Protein AF-A0A957CUU9-F1 (afdb_monomer_lite)

Radius of gyration: 17.35 Å; chains: 1; bounding box: 64×31×36 Å

Sequence (138 aa):
ALREVYEETGVQVKLTRLVGVYSRPNWDRGGDHDIVFTAVPISGAPRPLDGEALDVQYFAPDALPPHFFWWQRQRIVDALERHTAVSTLQDAPWPFGAMTADEVRSANRNGTANFKLNDIMVQFIQSGITHCEVGDEL

Secondary structure (DSSP, 8-state):
-HHHHHHHHS-EEEEEEEEEEEEETTSTTT-EEEEEEEEEEEE------SSS-S------TTS--S---HHHHHHHHHHHTT--SEEEE-----TTTT--HHHHHHHHHTTS-----S--------S-----------

Foldseek 3Di:
DQVVCCQAFVFGKAFDAWLEKEWACQAFPGTDIDTDTAIATDDGGGDGHNVLDPGGDADDLVGDDPDDDPVVNVSSVSVVVVHHHDYYYDHDHHPPPPDGLVRVSVCVVVVVDDDNSDDDPNHDDPDDDDPDDDDDDD

Structure (mmCIF, N/CA/C/O backbone):
data_AF-A0A957CUU9-F1
#
_entry.id   AF-A0A957CUU9-F1
#
loop_
_atom_site.group_PDB
_atom_site.id
_atom_site.type_symbol
_atom_site.label_atom_id
_atom_site.label_alt_id
_atom_site.label_comp_id
_atom_site.label_asym_id
_atom_site.label_entity_id
_atom_site.label_seq_id
_atom_site.pdbx_PDB_ins_code
_atom_site.Cartn_x
_atom_site.Cartn_y
_atom_site.Cartn_z
_atom_site.occupancy
_atom_site.B_iso_or_equiv
_atom_site.auth_seq_id
_atom_site.auth_comp_id
_atom_site.auth_asym_id
_atom_site.auth_atom_id
_atom_site.pdbx_PDB_model_num
ATOM 1 N N . ALA A 1 1 ? 4.355 4.731 5.902 1.00 83.25 1 ALA A N 1
ATOM 2 C CA . ALA A 1 1 ? 3.050 4.169 6.310 1.00 83.25 1 ALA A CA 1
ATOM 3 C C . ALA A 1 1 ? 2.121 5.241 6.881 1.00 83.25 1 ALA A C 1
ATOM 5 O O . ALA A 1 1 ? 1.315 5.723 6.116 1.00 83.25 1 ALA A O 1
ATOM 6 N N . LEU A 1 2 ? 2.222 5.674 8.150 1.00 89.69 2 LEU A N 1
ATOM 7 C CA . LEU A 1 2 ? 1.258 6.649 8.713 1.00 89.69 2 LEU A CA 1
ATOM 8 C C . LEU A 1 2 ? 1.204 7.987 7.954 1.00 89.69 2 LEU A C 1
ATOM 10 O O . LEU A 1 2 ? 0.119 8.439 7.608 1.00 89.69 2 LEU A O 1
ATOM 14 N N . ARG A 1 3 ? 2.376 8.586 7.687 1.00 90.69 3 ARG A N 1
ATOM 15 C CA . ARG A 1 3 ? 2.505 9.805 6.872 1.00 90.69 3 ARG A CA 1
ATOM 16 C C . ARG A 1 3 ? 1.890 9.599 5.485 1.00 90.69 3 ARG A C 1
ATOM 18 O O . ARG A 1 3 ? 1.006 10.352 5.115 1.00 90.69 3 ARG A O 1
ATOM 25 N N . GLU A 1 4 ? 2.309 8.536 4.798 1.00 84.25 4 GLU A N 1
ATOM 26 C CA . GLU A 1 4 ? 1.843 8.186 3.448 1.00 84.25 4 GLU A CA 1
ATOM 27 C C . GLU A 1 4 ? 0.322 8.061 3.357 1.00 84.25 4 GLU A C 1
ATOM 29 O O . GLU A 1 4 ? -0.312 8.742 2.567 1.00 84.25 4 GLU A O 1
ATOM 34 N N . VAL A 1 5 ? -0.282 7.277 4.259 1.00 85.69 5 VAL A N 1
ATOM 35 C CA . VAL A 1 5 ? -1.740 7.129 4.345 1.00 85.69 5 VAL A CA 1
ATOM 36 C C . VAL A 1 5 ? -2.412 8.498 4.404 1.00 85.69 5 VAL A C 1
ATOM 38 O O . VAL A 1 5 ? -3.359 8.750 3.664 1.00 85.69 5 VAL A O 1
ATOM 41 N N . TYR A 1 6 ? -1.935 9.380 5.281 1.00 88.12 6 TYR A N 1
ATOM 42 C CA . TYR A 1 6 ? -2.532 10.696 5.435 1.00 88.12 6 TYR A CA 1
ATOM 43 C C . TYR A 1 6 ? -2.325 11.569 4.195 1.00 88.12 6 TYR A C 1
ATOM 45 O O . TYR A 1 6 ? -3.287 12.178 3.743 1.00 88.12 6 TYR A O 1
ATOM 53 N N . GLU A 1 7 ? -1.113 11.617 3.644 1.00 83.75 7 GLU A N 1
ATOM 54 C CA . GLU A 1 7 ? -0.764 12.455 2.490 1.00 83.75 7 GLU A CA 1
ATOM 55 C C . GLU A 1 7 ? -1.447 12.033 1.189 1.00 83.75 7 GLU A C 1
ATOM 57 O O . GLU A 1 7 ? -1.706 12.903 0.370 1.00 83.75 7 GLU A O 1
ATOM 62 N N . GLU A 1 8 ? -1.803 10.759 1.022 1.00 80.69 8 GLU A N 1
ATOM 63 C CA . GLU A 1 8 ? -2.510 10.280 -0.174 1.00 80.69 8 GLU A CA 1
ATOM 64 C C . GLU A 1 8 ? -4.038 10.313 -0.005 1.00 80.69 8 GLU A C 1
ATOM 66 O O . GLU A 1 8 ? -4.778 10.621 -0.941 1.00 80.69 8 GLU A O 1
ATOM 71 N N . THR A 1 9 ? -4.536 9.981 1.196 1.00 83.81 9 THR A N 1
ATOM 72 C CA . THR A 1 9 ? -5.967 9.671 1.414 1.00 8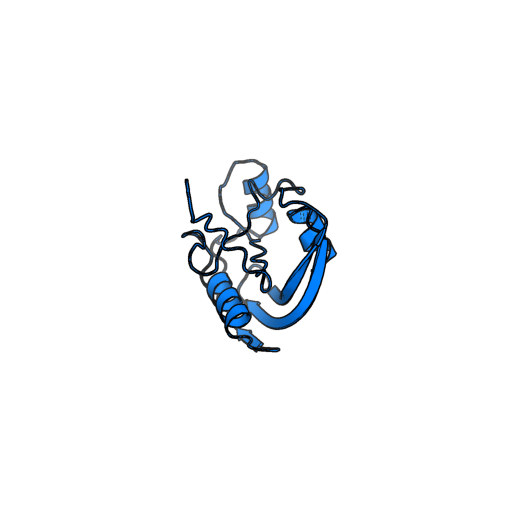3.81 9 THR A CA 1
ATOM 73 C C . THR A 1 9 ? -6.701 10.629 2.347 1.00 83.81 9 THR A C 1
ATOM 75 O O . THR A 1 9 ? -7.925 10.554 2.471 1.00 83.81 9 THR A O 1
ATOM 78 N N . GLY A 1 10 ? -5.976 11.478 3.078 1.00 88.25 10 GLY A N 1
ATOM 79 C CA . GLY A 1 10 ? -6.530 12.346 4.118 1.00 88.25 10 GLY A CA 1
ATOM 80 C C . GLY A 1 10 ? -7.077 11.624 5.353 1.00 88.25 10 GLY A C 1
ATOM 81 O O . GLY A 1 10 ? -7.615 12.277 6.251 1.00 88.25 10 GLY A O 1
ATOM 82 N N . VAL A 1 11 ? -6.934 10.300 5.431 1.00 88.38 11 VAL A N 1
ATOM 83 C CA . VAL A 1 11 ? -7.348 9.486 6.577 1.00 88.38 11 VAL A CA 1
ATOM 84 C C . VAL A 1 11 ? -6.188 9.373 7.561 1.00 88.38 11 VAL A C 1
ATOM 86 O O . VAL A 1 11 ? -5.044 9.154 7.175 1.00 88.38 11 VAL A O 1
ATOM 89 N N . GLN A 1 12 ? -6.469 9.490 8.856 1.00 93.25 12 GLN A N 1
ATOM 90 C CA . GLN A 1 12 ? -5.520 9.088 9.891 1.00 93.25 12 GLN A CA 1
ATOM 91 C C . GLN A 1 12 ? -5.824 7.658 10.312 1.00 93.25 12 GLN A C 1
ATOM 93 O O . GLN A 1 12 ? -6.984 7.286 10.507 1.00 93.25 12 GLN A O 1
ATOM 98 N N . VAL A 1 13 ? -4.777 6.861 10.510 1.00 90.12 13 VAL A N 1
ATOM 99 C CA . VAL A 1 13 ? -4.914 5.448 10.869 1.00 90.12 13 VAL A CA 1
ATOM 100 C C . VAL A 1 13 ? -4.039 5.068 12.056 1.00 90.12 13 VAL A C 1
ATOM 102 O O . VAL A 1 13 ? -3.041 5.720 12.362 1.00 90.12 13 VAL A O 1
ATOM 105 N N . LYS A 1 14 ? -4.382 3.948 12.688 1.00 91.50 14 LYS A N 1
ATOM 106 C CA . LYS A 1 14 ? -3.533 3.224 13.634 1.00 91.50 14 LYS A CA 1
ATOM 107 C C . LYS A 1 14 ? -3.099 1.906 13.000 1.00 91.50 14 LYS A C 1
ATOM 109 O O . LYS A 1 14 ? -3.950 1.094 12.645 1.00 91.50 14 LYS A O 1
ATOM 114 N N . LEU A 1 15 ? -1.790 1.673 12.886 1.00 89.62 15 LEU A N 1
ATOM 115 C CA . LEU A 1 15 ? -1.264 0.382 12.425 1.00 89.62 15 LEU A CA 1
ATOM 116 C C . LEU A 1 15 ? -1.617 -0.722 13.430 1.00 89.62 15 LEU A C 1
ATOM 118 O O . LEU A 1 15 ? -1.532 -0.512 14.641 1.00 89.62 15 LEU A O 1
ATOM 122 N N . THR A 1 16 ? -2.002 -1.895 12.931 1.00 89.88 16 THR A N 1
ATOM 123 C CA . THR A 1 16 ? -2.453 -3.022 13.763 1.00 89.88 16 THR A CA 1
ATOM 124 C C . THR A 1 16 ? -1.565 -4.255 13.659 1.00 89.88 16 THR A C 1
ATOM 126 O O . THR A 1 16 ? -1.386 -4.940 14.663 1.00 89.88 16 THR A O 1
ATOM 129 N N . ARG A 1 17 ? -0.988 -4.550 12.486 1.00 91.12 17 ARG A N 1
ATOM 130 C CA . ARG A 1 17 ? -0.145 -5.740 12.271 1.00 91.12 17 ARG A CA 1
ATOM 131 C C . ARG A 1 17 ? 0.780 -5.563 11.069 1.00 91.12 17 ARG A C 1
ATOM 133 O O . ARG A 1 17 ? 0.374 -4.989 10.064 1.00 91.12 17 ARG A O 1
ATOM 140 N N . LEU A 1 18 ? 1.998 -6.105 11.160 1.00 88.94 18 LEU A N 1
ATOM 141 C CA . LEU A 1 18 ? 2.885 -6.301 10.009 1.00 88.94 18 LEU A CA 1
ATOM 142 C C . LEU A 1 18 ? 2.397 -7.499 9.182 1.00 88.94 18 LEU A C 1
ATOM 144 O O . LEU A 1 18 ? 2.381 -8.627 9.676 1.00 88.94 18 LEU A O 1
ATOM 148 N N . VAL A 1 19 ? 2.027 -7.255 7.928 1.00 89.19 19 VAL A N 1
ATOM 149 C CA . VAL A 1 19 ? 1.642 -8.306 6.977 1.00 89.19 19 VAL A CA 1
ATOM 150 C C . VAL A 1 19 ? 2.898 -8.968 6.421 1.00 89.19 19 VAL A C 1
ATOM 152 O O . VAL A 1 19 ? 3.061 -10.179 6.557 1.00 89.19 19 VAL A O 1
ATOM 155 N N . GLY A 1 20 ? 3.824 -8.173 5.878 1.00 89.00 20 GLY A N 1
ATOM 156 C CA . GLY A 1 20 ? 5.047 -8.701 5.285 1.00 89.00 20 GLY A CA 1
ATOM 157 C C . GLY A 1 20 ? 5.941 -7.671 4.602 1.00 89.00 20 GLY A C 1
ATOM 158 O O . GLY A 1 20 ? 5.627 -6.481 4.554 1.00 89.00 20 GLY A O 1
ATOM 159 N N . VAL A 1 21 ? 7.059 -8.170 4.080 1.00 91.50 21 VAL A N 1
ATOM 160 C CA . VAL A 1 21 ? 8.038 -7.475 3.247 1.00 91.50 21 VAL A CA 1
ATOM 161 C C . VAL A 1 21 ? 8.026 -8.119 1.864 1.00 91.50 21 VAL A C 1
ATOM 163 O O . VAL A 1 21 ? 8.288 -9.316 1.720 1.00 91.50 21 VAL A O 1
ATOM 166 N N . TYR A 1 22 ? 7.729 -7.317 0.850 1.00 91.31 22 TYR A N 1
ATOM 167 C CA . TYR A 1 22 ? 7.574 -7.755 -0.530 1.00 91.31 22 TYR A CA 1
ATOM 168 C C . TYR A 1 22 ? 8.663 -7.115 -1.377 1.00 91.31 22 TYR A C 1
ATOM 170 O O . TYR A 1 22 ? 8.726 -5.894 -1.481 1.00 91.31 22 TYR A O 1
ATOM 178 N N . SER A 1 23 ? 9.521 -7.935 -1.969 1.00 93.12 23 SER A N 1
ATOM 179 C CA . SER A 1 23 ? 10.688 -7.479 -2.724 1.00 93.12 23 SER A CA 1
ATOM 180 C C . SER A 1 23 ? 10.429 -7.581 -4.218 1.00 93.12 23 SER A C 1
ATOM 182 O O . SER A 1 23 ? 10.084 -8.665 -4.690 1.00 93.12 23 SER A O 1
ATOM 184 N N . ARG A 1 24 ? 10.655 -6.506 -4.975 1.00 92.62 24 ARG A N 1
ATOM 185 C CA . ARG A 1 24 ? 10.618 -6.517 -6.444 1.00 92.62 24 ARG A CA 1
ATOM 186 C C . ARG A 1 24 ? 11.982 -6.075 -6.984 1.00 92.62 24 ARG A C 1
ATOM 188 O O . ARG A 1 24 ? 12.151 -4.917 -7.343 1.00 92.62 24 ARG A O 1
ATOM 195 N N . PRO A 1 25 ? 12.986 -6.966 -7.056 1.00 92.25 25 PRO A N 1
ATOM 196 C CA . PRO A 1 25 ? 14.353 -6.600 -7.443 1.00 92.25 25 PRO A CA 1
ATOM 197 C C . PRO A 1 25 ? 14.472 -6.124 -8.899 1.00 92.25 25 PRO A C 1
ATOM 199 O O . PRO A 1 25 ? 15.434 -5.448 -9.246 1.00 92.25 25 PRO A O 1
ATOM 202 N N . ASN A 1 26 ? 13.494 -6.468 -9.742 1.00 91.00 26 ASN A N 1
ATOM 203 C CA . ASN A 1 26 ? 13.443 -6.100 -11.157 1.00 91.00 26 ASN A CA 1
ATOM 204 C C . ASN A 1 26 ? 12.568 -4.857 -11.423 1.00 91.00 26 ASN A C 1
ATOM 206 O O . ASN A 1 26 ? 12.279 -4.547 -12.583 1.00 91.00 26 ASN A O 1
ATOM 210 N N . TRP A 1 27 ? 12.109 -4.178 -10.366 1.00 88.44 27 TRP A N 1
ATOM 211 C CA . TRP A 1 27 ? 11.227 -3.018 -10.461 1.00 88.44 27 TRP A CA 1
ATOM 212 C C . TRP A 1 27 ? 12.008 -1.707 -10.467 1.00 88.44 27 TRP A C 1
ATOM 214 O O . TRP A 1 27 ? 12.578 -1.316 -9.453 1.00 88.44 27 TRP A O 1
ATOM 224 N N . ASP A 1 28 ? 12.015 -1.021 -11.610 1.00 85.06 28 ASP A N 1
ATOM 225 C CA . ASP A 1 28 ? 12.865 0.150 -11.859 1.00 85.06 28 ASP A CA 1
ATOM 226 C C . ASP A 1 28 ? 14.361 -0.123 -11.557 1.00 85.06 28 ASP A C 1
ATOM 228 O O . ASP A 1 28 ? 14.770 -1.227 -11.194 1.00 85.06 28 ASP A O 1
ATOM 232 N N . ARG A 1 29 ? 15.230 0.864 -11.778 1.00 79.12 29 ARG A N 1
ATOM 233 C CA . ARG A 1 29 ? 16.700 0.778 -11.702 1.00 79.12 29 ARG A CA 1
ATOM 234 C C . ARG A 1 29 ? 17.253 0.441 -10.303 1.00 79.12 29 ARG A C 1
ATOM 236 O O . ARG A 1 29 ? 17.886 1.279 -9.667 1.00 79.12 29 ARG A O 1
ATOM 243 N N . GLY A 1 30 ? 17.097 -0.804 -9.864 1.00 79.50 30 GLY A N 1
ATOM 244 C CA . GLY A 1 30 ? 17.624 -1.317 -8.595 1.00 79.50 30 GLY A CA 1
ATOM 245 C C . GLY A 1 30 ? 16.607 -2.075 -7.746 1.00 79.50 30 GLY A C 1
ATOM 246 O O . GLY A 1 30 ? 16.988 -2.615 -6.708 1.00 79.50 30 GLY A O 1
ATOM 247 N N . GLY A 1 31 ? 15.352 -2.154 -8.194 1.00 87.44 31 GLY A N 1
ATOM 248 C CA . GLY A 1 31 ? 14.295 -2.807 -7.443 1.00 87.44 31 GLY A CA 1
ATOM 249 C C . GLY A 1 31 ? 13.761 -1.971 -6.288 1.00 87.44 31 GLY A C 1
ATOM 250 O O . GLY A 1 31 ? 14.265 -0.893 -5.969 1.00 87.44 31 GLY A O 1
ATOM 251 N N . ASP A 1 32 ? 12.750 -2.511 -5.618 1.00 87.00 32 ASP A N 1
ATOM 252 C CA . ASP A 1 32 ? 12.221 -1.940 -4.387 1.00 87.00 32 ASP A CA 1
ATOM 253 C C . ASP A 1 32 ? 11.762 -3.000 -3.374 1.00 87.00 32 ASP A C 1
ATOM 255 O O . ASP A 1 32 ? 11.758 -4.214 -3.628 1.00 87.00 32 ASP A O 1
ATOM 259 N N . HIS A 1 33 ? 11.401 -2.507 -2.189 1.00 87.69 33 HIS A N 1
ATOM 260 C CA . HIS A 1 33 ? 10.830 -3.291 -1.106 1.00 87.69 33 HIS A CA 1
ATOM 261 C C . HIS A 1 33 ? 9.640 -2.556 -0.500 1.00 87.69 33 HIS A C 1
ATOM 263 O O . HIS A 1 33 ? 9.789 -1.443 0.003 1.00 87.69 33 HIS A O 1
ATOM 269 N N . ASP A 1 34 ? 8.495 -3.230 -0.444 1.00 89.81 34 ASP A N 1
ATOM 270 C CA . ASP A 1 34 ? 7.311 -2.723 0.239 1.00 89.81 34 ASP A CA 1
ATOM 271 C C . ASP A 1 34 ? 7.124 -3.431 1.577 1.00 89.81 34 ASP A C 1
ATOM 273 O O . ASP A 1 34 ? 7.026 -4.659 1.648 1.00 89.81 34 ASP A O 1
ATOM 277 N N . ILE A 1 35 ? 7.035 -2.643 2.648 1.00 89.94 35 ILE A N 1
ATOM 278 C CA . ILE A 1 35 ? 6.699 -3.128 3.988 1.00 89.94 35 ILE A CA 1
ATOM 279 C C . ILE A 1 35 ? 5.223 -2.826 4.238 1.00 89.94 35 ILE A C 1
ATOM 281 O O . ILE A 1 35 ? 4.824 -1.667 4.367 1.00 89.94 35 ILE A O 1
ATOM 285 N N . VAL A 1 36 ? 4.410 -3.877 4.313 1.00 88.88 36 VAL A N 1
ATOM 286 C CA . VAL A 1 36 ? 2.948 -3.770 4.328 1.00 88.88 36 VAL A CA 1
ATOM 287 C C . VAL A 1 36 ? 2.404 -4.012 5.730 1.00 88.88 36 VAL A C 1
ATOM 289 O O . VAL A 1 36 ? 2.742 -4.997 6.389 1.00 88.88 36 VAL A O 1
ATOM 292 N N . PHE A 1 37 ? 1.502 -3.135 6.164 1.00 87.31 37 PHE A N 1
ATOM 293 C CA . PHE A 1 37 ? 0.812 -3.221 7.448 1.00 87.31 37 PHE A CA 1
ATOM 294 C C . PHE A 1 37 ? -0.701 -3.211 7.242 1.00 87.31 37 PHE A C 1
ATOM 296 O O . PHE A 1 37 ? -1.199 -2.518 6.357 1.00 87.31 37 PHE A O 1
ATOM 303 N N . THR A 1 38 ? -1.444 -3.898 8.108 1.00 91.19 38 THR A N 1
ATOM 304 C CA . THR A 1 38 ? -2.863 -3.579 8.297 1.00 91.19 38 THR A CA 1
ATOM 305 C C . THR A 1 38 ? -3.002 -2.384 9.229 1.00 91.19 38 THR A C 1
ATOM 307 O O . THR A 1 38 ? -2.165 -2.161 10.110 1.00 91.19 38 THR A O 1
ATOM 310 N N . ALA A 1 39 ? -4.080 -1.626 9.060 1.00 87.69 39 ALA A N 1
ATOM 311 C CA . ALA A 1 39 ? -4.375 -0.459 9.873 1.00 87.69 39 ALA A CA 1
ATOM 312 C C . ALA A 1 39 ? -5.886 -0.291 10.048 1.00 87.69 39 ALA A C 1
ATOM 314 O O . ALA A 1 39 ? -6.664 -0.824 9.263 1.00 87.69 39 ALA A O 1
ATOM 315 N N . VAL A 1 40 ? -6.290 0.451 11.075 1.00 90.12 40 VAL A N 1
ATOM 316 C CA . VAL A 1 40 ? -7.683 0.865 11.284 1.00 90.12 40 VAL A CA 1
ATOM 317 C C . VAL A 1 40 ? -7.788 2.387 11.193 1.00 90.12 40 VAL A C 1
ATOM 319 O O . VAL A 1 40 ? -6.915 3.069 11.743 1.00 90.12 40 VAL A O 1
ATOM 322 N N . PRO A 1 41 ? -8.813 2.937 10.519 1.00 90.50 41 PRO A N 1
ATOM 323 C CA . PRO A 1 41 ? -9.042 4.376 10.497 1.00 90.50 41 PRO A CA 1
ATOM 324 C C . PRO A 1 41 ? -9.397 4.881 11.897 1.00 90.50 41 PRO A C 1
ATOM 326 O O . PRO A 1 41 ? -10.127 4.223 12.638 1.00 90.50 41 PRO A O 1
ATOM 329 N N . ILE A 1 42 ? -8.860 6.044 12.262 1.00 95.38 42 ILE A N 1
ATOM 330 C CA . ILE A 1 42 ? -9.146 6.717 13.539 1.00 95.38 42 ILE A CA 1
ATOM 331 C C . ILE A 1 42 ? -9.826 8.073 13.340 1.00 95.38 42 ILE A C 1
ATOM 333 O O . ILE A 1 42 ? -10.565 8.512 14.218 1.00 95.38 42 ILE A O 1
ATOM 337 N N . SER A 1 43 ? -9.588 8.743 12.209 1.00 93.81 43 SER A N 1
ATOM 338 C CA . SER A 1 43 ? -10.228 10.011 11.848 1.00 93.81 43 SER A CA 1
ATOM 339 C C . SER A 1 43 ? -10.027 10.324 10.359 1.00 93.81 43 SER A C 1
ATOM 341 O O . SER A 1 43 ? -9.238 9.669 9.675 1.00 93.81 43 SER A O 1
ATOM 343 N N . GLY A 1 44 ? -10.721 11.353 9.867 1.00 90.50 44 GLY A N 1
ATOM 344 C CA . GLY A 1 44 ? -10.669 11.775 8.468 1.00 90.50 44 GLY A CA 1
ATOM 345 C C . GLY A 1 44 ? -11.682 11.048 7.585 1.00 90.50 44 GLY A C 1
ATOM 346 O O . GLY A 1 44 ? -12.327 10.088 8.003 1.00 90.50 44 GLY A O 1
ATOM 347 N N . ALA A 1 45 ? -11.834 11.547 6.363 1.00 89.00 45 ALA A N 1
ATOM 348 C CA . ALA A 1 45 ? -12.671 10.951 5.330 1.00 89.00 45 ALA A CA 1
ATOM 349 C C . ALA A 1 45 ? -11.808 10.725 4.080 1.00 89.00 45 ALA A C 1
ATOM 351 O O . ALA A 1 45 ? -11.032 11.629 3.750 1.00 89.00 45 ALA A O 1
ATOM 352 N N . PRO A 1 46 ? -11.933 9.568 3.400 1.00 86.44 46 PRO A N 1
ATOM 353 C CA . PRO A 1 46 ? -11.179 9.279 2.187 1.00 86.44 46 PRO A CA 1
ATOM 354 C C . PRO A 1 46 ? -11.359 10.367 1.134 1.00 86.44 46 PRO A C 1
ATOM 356 O O . PRO A 1 46 ? -12.480 10.669 0.724 1.00 86.44 46 PRO A O 1
ATOM 359 N N . ARG A 1 47 ? -10.246 10.970 0.720 1.00 84.69 47 ARG A N 1
ATOM 360 C CA . ARG A 1 47 ? -10.1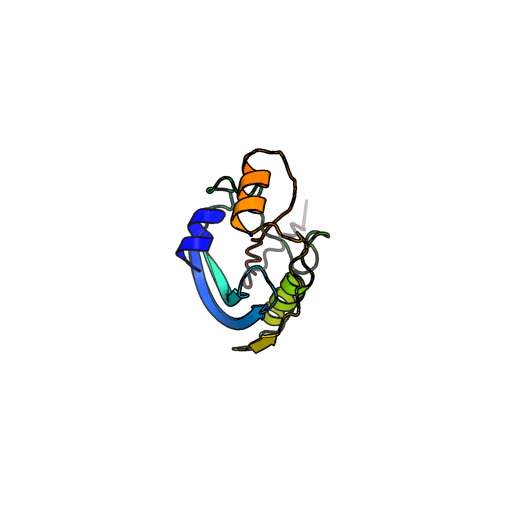77 11.894 -0.411 1.00 84.69 47 ARG A CA 1
ATOM 361 C C . ARG A 1 47 ? -8.735 12.000 -0.912 1.00 84.69 47 ARG A C 1
ATOM 363 O O . ARG A 1 47 ? -7.825 11.986 -0.085 1.00 84.69 47 ARG A O 1
ATOM 370 N N . PRO A 1 48 ? -8.513 12.169 -2.220 1.00 80.44 48 PRO A N 1
ATOM 371 C CA . PRO A 1 48 ? -7.175 12.415 -2.742 1.00 80.44 48 PRO A CA 1
ATOM 372 C C . PRO A 1 48 ? -6.631 13.755 -2.227 1.00 80.44 48 PRO A C 1
ATOM 374 O O . PRO A 1 48 ? -7.370 14.745 -2.169 1.00 80.44 48 PRO A O 1
ATOM 377 N N . LEU A 1 49 ? -5.352 13.789 -1.847 1.00 78.75 49 LEU A N 1
ATOM 378 C CA . LEU A 1 49 ? -4.686 14.993 -1.324 1.00 78.75 49 LEU A CA 1
ATOM 379 C C . LEU A 1 49 ? -3.437 15.416 -2.104 1.00 78.75 49 LEU A C 1
ATOM 381 O O . LEU A 1 49 ? -3.154 16.610 -2.181 1.00 78.75 49 LEU A O 1
ATOM 385 N N . ASP A 1 50 ? -2.703 14.462 -2.657 1.00 73.31 50 ASP A N 1
ATOM 386 C CA . ASP A 1 50 ? -1.396 14.651 -3.298 1.00 73.31 50 ASP A CA 1
ATOM 387 C C . ASP A 1 50 ? -1.475 15.003 -4.794 1.00 73.31 50 ASP A C 1
ATOM 389 O O . ASP A 1 50 ? -0.489 15.436 -5.390 1.00 73.31 50 ASP A O 1
ATOM 393 N N . GLY A 1 51 ? -2.654 14.849 -5.402 1.00 70.31 51 GLY A N 1
ATOM 394 C CA . GLY A 1 51 ? -2.860 15.016 -6.840 1.00 70.31 51 GLY A CA 1
ATOM 395 C C . GLY A 1 51 ? -2.382 13.829 -7.684 1.00 70.31 51 GLY A C 1
ATOM 396 O O . GLY A 1 51 ? -2.432 13.910 -8.911 1.00 70.31 51 GLY A O 1
ATOM 397 N N . GLU A 1 52 ? -1.948 12.733 -7.059 1.00 68.06 52 GLU A N 1
ATOM 398 C CA . GLU A 1 52 ? -1.550 11.492 -7.733 1.00 68.06 52 GLU A CA 1
ATOM 399 C C . GLU A 1 52 ? -2.736 10.523 -7.879 1.00 68.06 52 GLU A C 1
ATOM 401 O O . GLU A 1 52 ? -2.808 9.750 -8.841 1.00 68.06 52 GLU A O 1
ATOM 406 N N . ALA A 1 53 ? -3.723 10.619 -6.982 1.00 73.19 53 ALA A N 1
ATOM 407 C CA . ALA A 1 53 ? -4.988 9.896 -7.072 1.00 73.19 53 ALA A CA 1
ATOM 408 C C . ALA A 1 53 ? -6.142 10.777 -7.591 1.00 73.19 53 ALA A C 1
ATOM 410 O O . ALA A 1 53 ? -6.319 11.924 -7.186 1.00 73.19 53 ALA A O 1
ATOM 411 N N . LEU A 1 54 ? -6.985 10.205 -8.461 1.00 78.12 54 LEU A N 1
ATOM 412 C CA . LEU A 1 54 ? -8.249 10.828 -8.889 1.00 78.12 54 LEU A CA 1
ATOM 413 C C . LEU A 1 54 ? -9.379 10.614 -7.876 1.00 78.12 54 LEU A C 1
ATOM 415 O O . LEU A 1 54 ? -10.322 11.398 -7.832 1.00 78.12 54 LEU A O 1
ATOM 419 N N . ASP A 1 55 ? -9.306 9.524 -7.112 1.00 79.31 55 ASP A N 1
ATOM 420 C CA . ASP A 1 55 ? -10.341 9.114 -6.171 1.00 79.31 55 ASP A CA 1
ATOM 421 C C . ASP A 1 55 ? -9.767 8.155 -5.120 1.00 79.31 55 ASP A C 1
ATOM 423 O O . ASP A 1 55 ? -8.806 7.428 -5.393 1.00 79.31 55 A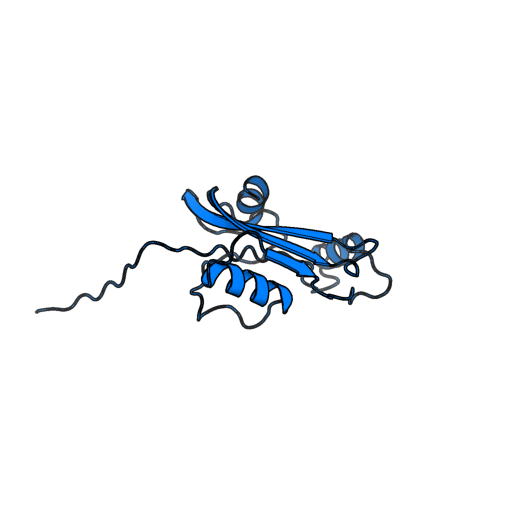SP A O 1
ATOM 427 N N . VAL A 1 56 ? -10.372 8.145 -3.931 1.00 80.88 56 VAL A N 1
ATOM 428 C CA . VAL A 1 56 ? -10.015 7.277 -2.805 1.00 80.88 56 VAL A CA 1
ATOM 429 C C . VAL A 1 56 ? -11.296 6.800 -2.127 1.00 80.88 56 VAL A C 1
ATOM 431 O O . VAL A 1 56 ? -12.072 7.601 -1.614 1.00 80.88 56 VAL A O 1
ATOM 434 N N . GLN A 1 57 ? -11.499 5.482 -2.076 1.00 83.62 57 GLN A N 1
ATOM 435 C CA . GLN A 1 57 ? -12.699 4.866 -1.507 1.00 83.62 57 GLN A CA 1
ATOM 436 C C . GLN A 1 57 ? -12.360 3.628 -0.672 1.00 83.62 57 GLN A C 1
ATOM 438 O O . GLN A 1 57 ? -11.301 3.016 -0.831 1.00 83.62 57 GLN A O 1
ATOM 443 N N . TYR A 1 58 ? -13.296 3.234 0.194 1.00 83.19 58 TYR A N 1
ATOM 444 C CA . TYR A 1 58 ? -13.270 1.930 0.850 1.00 83.19 58 TYR A CA 1
ATOM 445 C C . TYR A 1 58 ? -13.987 0.891 -0.007 1.00 83.19 58 TYR A C 1
ATOM 447 O O . TYR A 1 58 ? -15.070 1.145 -0.526 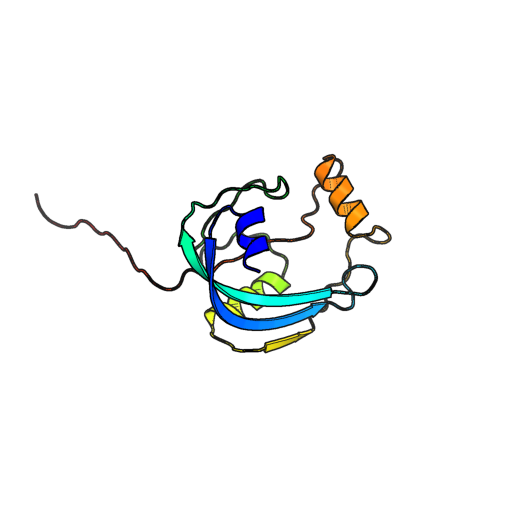1.00 83.19 58 TYR A O 1
ATOM 455 N N . PHE A 1 59 ? -13.406 -0.303 -0.088 1.00 83.12 59 PHE A N 1
ATOM 456 C CA . PHE A 1 59 ? -13.971 -1.428 -0.824 1.00 83.12 59 PHE A CA 1
ATOM 457 C C . PHE A 1 59 ? -14.118 -2.636 0.092 1.00 83.12 59 PHE A C 1
ATOM 459 O O . PHE A 1 59 ? -13.246 -2.910 0.923 1.00 83.12 59 PHE A O 1
ATOM 466 N N . ALA A 1 60 ? -15.207 -3.382 -0.088 1.00 82.25 60 ALA A N 1
ATOM 467 C CA . ALA A 1 60 ? -15.323 -4.703 0.505 1.00 82.25 60 ALA A CA 1
ATOM 468 C C . ALA A 1 60 ? -14.312 -5.664 -0.159 1.00 82.25 60 ALA A C 1
ATOM 470 O O . ALA A 1 60 ? -13.984 -5.485 -1.337 1.00 82.25 60 ALA A O 1
ATOM 471 N N . PRO A 1 61 ? -13.812 -6.688 0.558 1.00 79.56 61 PRO A N 1
ATOM 472 C CA . PRO A 1 61 ? -12.842 -7.645 0.015 1.00 79.56 61 PRO A CA 1
ATOM 473 C C . PRO A 1 61 ? -13.273 -8.344 -1.284 1.00 79.56 61 PRO A C 1
ATOM 475 O O . PRO A 1 61 ? -12.432 -8.708 -2.102 1.00 79.56 61 PRO A O 1
ATOM 478 N N . ASP A 1 62 ? -14.576 -8.529 -1.472 1.00 81.19 62 ASP A N 1
ATOM 479 C CA . ASP A 1 62 ? -15.218 -9.149 -2.631 1.00 81.19 62 ASP A CA 1
ATOM 480 C C . ASP A 1 62 ? -15.680 -8.138 -3.698 1.00 81.19 62 ASP A C 1
ATOM 482 O O . ASP A 1 62 ? -16.079 -8.540 -4.789 1.00 81.19 62 ASP A O 1
ATOM 486 N N . ALA A 1 63 ? -15.561 -6.836 -3.424 1.00 84.06 63 ALA A N 1
ATOM 487 C CA . ALA A 1 63 ? -15.962 -5.739 -4.307 1.00 84.06 63 ALA A CA 1
ATOM 488 C C . ALA A 1 63 ? -14.771 -4.864 -4.738 1.00 84.06 63 ALA A C 1
ATOM 490 O O . ALA A 1 63 ? -14.908 -3.663 -4.978 1.00 84.06 63 ALA A O 1
ATOM 491 N N . LEU A 1 64 ? -13.577 -5.454 -4.807 1.00 79.62 64 LEU A N 1
ATOM 492 C CA . LEU A 1 64 ? -12.378 -4.748 -5.243 1.00 79.62 64 LEU A CA 1
ATOM 493 C C . LEU A 1 64 ? -12.445 -4.422 -6.754 1.00 79.62 64 LEU A C 1
ATOM 495 O O . LEU A 1 64 ? -12.865 -5.278 -7.538 1.00 79.62 64 LEU A O 1
ATOM 499 N N . PRO A 1 65 ? -11.992 -3.228 -7.189 1.00 78.81 65 PRO A N 1
ATOM 500 C CA . PRO A 1 65 ? -11.902 -2.855 -8.601 1.00 78.81 65 PRO A CA 1
ATOM 501 C C . PRO A 1 65 ? -11.217 -3.906 -9.500 1.00 78.81 65 PRO A C 1
ATOM 503 O O . PRO A 1 65 ? -10.324 -4.621 -9.069 1.00 78.81 65 PRO A O 1
ATOM 506 N N . PRO A 1 66 ? -11.552 -4.010 -10.792 1.00 70.88 66 PRO A N 1
ATOM 507 C CA . PRO A 1 66 ? -10.976 -5.054 -11.647 1.00 70.88 66 PRO A CA 1
ATOM 508 C C . PRO A 1 66 ? -9.496 -4.823 -12.011 1.00 70.88 66 PRO A C 1
ATOM 510 O O . PRO A 1 66 ? -8.813 -5.758 -12.428 1.00 70.88 66 PRO A O 1
ATOM 513 N N . HIS A 1 67 ? -8.986 -3.594 -11.874 1.00 72.81 67 HIS A N 1
ATOM 514 C CA . HIS A 1 67 ? -7.659 -3.203 -12.354 1.00 72.81 67 HIS A CA 1
ATOM 515 C C . HIS A 1 67 ? -6.680 -2.973 -11.199 1.00 72.81 67 HIS A C 1
ATOM 517 O O . HIS A 1 67 ? -6.598 -1.877 -10.648 1.00 72.81 67 HIS A O 1
ATOM 523 N N . PHE A 1 68 ? -5.899 -4.007 -10.891 1.00 71.94 68 PHE A N 1
ATOM 524 C CA . PHE A 1 68 ? -4.746 -3.942 -9.995 1.00 71.94 68 PHE A CA 1
ATOM 525 C C . PHE A 1 68 ? -3.524 -4.532 -10.673 1.00 71.94 68 PHE A C 1
ATOM 527 O O . PHE A 1 68 ?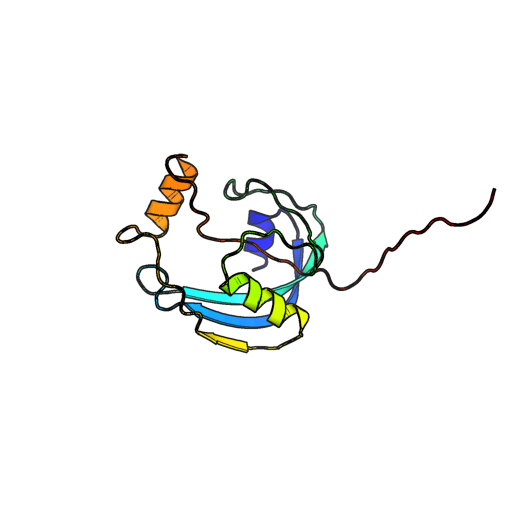 -3.637 -5.413 -11.530 1.00 71.94 68 PHE A O 1
ATOM 534 N N . PHE A 1 69 ? -2.347 -4.138 -10.205 1.00 78.94 69 PHE A N 1
ATOM 535 C CA . PHE A 1 69 ? -1.191 -4.986 -10.423 1.00 78.94 69 PHE A CA 1
ATOM 536 C C . PHE A 1 69 ? -1.369 -6.300 -9.659 1.00 78.94 69 PHE A C 1
ATOM 538 O O . PHE A 1 69 ? -1.823 -6.310 -8.512 1.00 78.94 69 PHE A O 1
ATOM 545 N N . TRP A 1 70 ? -0.999 -7.424 -10.275 1.00 84.38 70 TRP A N 1
ATOM 546 C CA . TRP A 1 70 ? -1.238 -8.753 -9.701 1.00 84.38 70 TRP A CA 1
ATOM 547 C C . TRP A 1 70 ? -0.644 -8.904 -8.288 1.00 84.38 70 TRP A C 1
ATOM 549 O O . TRP A 1 70 ? -1.244 -9.546 -7.425 1.00 84.38 70 TRP A O 1
ATOM 559 N N . TRP A 1 71 ? 0.491 -8.254 -8.014 1.00 85.62 71 TRP A N 1
ATOM 560 C CA . TRP A 1 71 ? 1.175 -8.314 -6.722 1.00 85.62 71 TRP A CA 1
ATOM 561 C C . TRP A 1 71 ? 0.427 -7.599 -5.591 1.00 85.62 71 TRP A C 1
ATOM 563 O O . TRP A 1 71 ? 0.589 -7.957 -4.423 1.00 85.62 71 TRP A O 1
ATOM 573 N N . GLN A 1 72 ? -0.420 -6.616 -5.910 1.00 84.38 72 GLN A N 1
ATOM 574 C CA . GLN A 1 72 ? -1.278 -5.952 -4.925 1.00 84.38 72 GLN A CA 1
ATOM 575 C C . GLN A 1 72 ? -2.341 -6.924 -4.407 1.00 84.38 72 GLN A C 1
ATOM 577 O O . GLN A 1 72 ? -2.603 -6.970 -3.206 1.00 84.38 72 GLN A O 1
ATOM 582 N N . ARG A 1 73 ? -2.885 -7.775 -5.288 1.00 84.56 73 ARG A N 1
ATOM 583 C CA . ARG A 1 73 ? -3.858 -8.808 -4.911 1.00 84.56 73 ARG A CA 1
ATOM 584 C C . ARG A 1 73 ? -3.273 -9.822 -3.932 1.00 84.56 73 ARG A C 1
ATOM 586 O O . ARG A 1 73 ? -3.957 -10.204 -2.991 1.00 84.56 73 ARG A O 1
ATOM 593 N N . GLN A 1 74 ? -2.012 -10.213 -4.107 1.00 88.12 74 GLN A N 1
ATOM 594 C CA . GLN A 1 74 ? -1.329 -11.095 -3.156 1.00 88.12 74 GLN A CA 1
ATOM 595 C C . GLN A 1 74 ? -1.268 -10.469 -1.754 1.00 88.12 74 GLN A C 1
ATOM 597 O O . GLN A 1 74 ? -1.677 -11.096 -0.785 1.00 88.12 74 GLN A O 1
ATOM 602 N N . ARG A 1 75 ? -0.832 -9.207 -1.652 1.00 89.38 75 ARG A N 1
ATOM 603 C CA . ARG A 1 75 ? -0.716 -8.485 -0.370 1.00 89.38 75 ARG A CA 1
ATOM 604 C C . ARG A 1 75 ? -2.063 -8.343 0.337 1.00 89.38 75 ARG A C 1
ATOM 606 O O . ARG A 1 75 ? -2.143 -8.437 1.558 1.00 89.38 75 ARG A O 1
ATOM 613 N N . ILE A 1 76 ? -3.118 -8.124 -0.446 1.00 86.50 76 ILE A N 1
ATOM 614 C CA . ILE A 1 76 ? -4.504 -8.094 0.018 1.00 86.50 76 ILE A CA 1
ATOM 615 C C . ILE A 1 76 ? -4.908 -9.433 0.635 1.00 86.50 76 ILE A C 1
ATOM 617 O O . ILE A 1 76 ? -5.416 -9.463 1.755 1.00 86.50 76 ILE A O 1
ATOM 621 N N . VAL A 1 77 ? -4.667 -10.530 -0.082 1.00 87.75 77 VAL A N 1
ATOM 622 C CA . VAL A 1 77 ? -4.991 -11.880 0.391 1.00 87.75 77 VAL A CA 1
ATOM 623 C C . VAL A 1 77 ? -4.210 -12.196 1.665 1.00 87.75 77 VAL A C 1
ATOM 625 O O . VAL A 1 77 ? -4.823 -12.553 2.664 1.00 87.75 77 VAL A O 1
ATOM 628 N N . ASP A 1 78 ? -2.901 -11.933 1.696 1.00 90.06 78 ASP A N 1
ATOM 629 C CA . ASP A 1 78 ? -2.068 -12.128 2.891 1.00 90.06 78 ASP A CA 1
ATOM 630 C C . ASP A 1 78 ? -2.576 -11.325 4.102 1.00 90.06 78 ASP A C 1
ATOM 632 O O . ASP A 1 78 ? -2.558 -11.792 5.248 1.00 90.06 78 ASP A O 1
ATOM 636 N N . ALA A 1 79 ? -3.056 -10.100 3.867 1.00 88.44 79 ALA A N 1
ATOM 637 C CA . ALA A 1 79 ? -3.650 -9.276 4.908 1.00 88.44 79 ALA A CA 1
ATOM 638 C C . ALA A 1 79 ? -4.957 -9.888 5.442 1.00 88.44 79 ALA A C 1
ATOM 640 O O . ALA A 1 79 ? -5.133 -9.931 6.664 1.00 88.44 79 ALA A O 1
ATOM 641 N N . LEU A 1 80 ? -5.838 -10.373 4.562 1.00 87.50 80 LEU A N 1
ATOM 642 C CA . LEU A 1 80 ? -7.136 -10.970 4.903 1.00 87.50 80 LEU A CA 1
ATOM 643 C C . LEU A 1 80 ? -7.004 -12.333 5.591 1.00 87.50 80 LEU A C 1
ATOM 645 O O . LEU A 1 80 ? -7.683 -12.585 6.586 1.00 87.50 80 LEU A O 1
ATOM 649 N N . GLU A 1 81 ? -6.086 -13.174 5.122 1.00 89.75 81 GLU A N 1
ATOM 650 C CA . GLU A 1 81 ? -5.784 -14.499 5.685 1.00 89.75 81 GLU A CA 1
ATOM 651 C C . GLU A 1 81 ? -4.983 -14.419 6.995 1.00 89.75 81 GLU A C 1
ATOM 653 O O . GLU A 1 81 ? -4.697 -15.430 7.634 1.00 89.75 81 GLU A O 1
ATOM 658 N N . ARG A 1 82 ? -4.671 -13.197 7.453 1.00 85.06 82 ARG A N 1
ATOM 659 C CA . ARG A 1 82 ? -3.951 -12.911 8.704 1.00 85.06 82 ARG A CA 1
ATOM 660 C C . ARG A 1 82 ? -2.543 -13.513 8.748 1.00 85.06 82 ARG A C 1
ATOM 662 O O . ARG A 1 82 ? -2.007 -13.740 9.835 1.00 85.06 82 ARG A O 1
ATOM 669 N N . HIS A 1 83 ? -1.904 -13.687 7.591 1.00 80.38 83 HIS A N 1
ATOM 670 C CA . HIS A 1 83 ? -0.479 -13.995 7.529 1.00 80.38 83 HIS A CA 1
ATOM 671 C C . HIS A 1 83 ? 0.327 -12.907 8.249 1.00 80.38 83 HIS A C 1
ATOM 673 O O . HIS A 1 83 ? -0.034 -11.730 8.233 1.00 80.38 83 HIS A O 1
ATOM 679 N N . THR A 1 84 ? 1.403 -13.281 8.935 1.00 80.25 84 THR A N 1
ATOM 680 C CA . THR A 1 84 ? 2.197 -12.324 9.720 1.00 80.25 84 THR A CA 1
ATOM 681 C C . THR A 1 84 ? 3.659 -12.425 9.327 1.00 80.25 84 THR A C 1
ATOM 683 O O . THR A 1 84 ? 4.205 -13.524 9.291 1.00 80.25 84 THR A O 1
ATOM 686 N N . ALA A 1 85 ? 4.278 -11.272 9.064 1.00 83.06 85 ALA A N 1
ATOM 687 C CA . ALA A 1 85 ? 5.688 -11.148 8.696 1.00 83.06 85 ALA A CA 1
ATOM 688 C C . ALA A 1 85 ? 6.118 -12.032 7.502 1.00 83.06 85 ALA A C 1
ATOM 690 O O . ALA A 1 85 ? 7.211 -12.597 7.504 1.00 83.06 85 ALA A O 1
ATOM 691 N N . VAL A 1 86 ? 5.274 -12.132 6.468 1.00 88.06 86 VAL A N 1
ATOM 692 C CA . VAL A 1 86 ? 5.633 -12.788 5.199 1.00 88.06 86 VAL A CA 1
ATOM 693 C C . VAL A 1 86 ? 6.858 -12.095 4.603 1.00 88.06 86 VAL A C 1
ATOM 695 O O . VAL A 1 86 ? 6.934 -10.871 4.604 1.00 88.06 86 VAL A O 1
ATOM 698 N N . SER A 1 87 ? 7.811 -12.851 4.068 1.00 93.62 87 SER A N 1
ATOM 699 C CA . SER A 1 87 ? 8.882 -12.304 3.233 1.00 93.62 87 SER A CA 1
ATOM 700 C C . SER A 1 87 ? 8.830 -12.999 1.886 1.00 93.62 87 SER A C 1
ATOM 702 O O . SER A 1 87 ? 8.912 -14.226 1.823 1.00 93.62 87 SER A O 1
ATOM 704 N N . THR A 1 88 ? 8.610 -12.239 0.815 1.00 93.38 88 THR A N 1
ATOM 705 C CA . THR A 1 88 ? 8.372 -12.832 -0.503 1.00 93.38 88 THR A CA 1
ATOM 706 C C . THR A 1 88 ? 8.942 -11.993 -1.639 1.00 93.38 88 THR A C 1
ATOM 708 O O . THR A 1 88 ? 9.013 -10.764 -1.570 1.00 93.38 88 THR A O 1
ATOM 711 N N . LEU A 1 89 ? 9.355 -12.692 -2.693 1.00 93.88 89 LEU A N 1
ATOM 712 C CA . LEU A 1 89 ? 9.761 -12.117 -3.964 1.00 93.88 89 LEU A CA 1
ATOM 713 C C . LEU A 1 89 ? 8.522 -11.941 -4.842 1.00 93.88 89 LEU A C 1
ATOM 715 O O . LEU A 1 89 ? 7.772 -12.889 -5.065 1.00 93.88 89 LEU A O 1
ATOM 719 N N . GLN A 1 90 ? 8.348 -10.747 -5.388 1.00 92.06 90 GLN A N 1
ATOM 720 C CA . GLN A 1 90 ? 7.360 -10.454 -6.413 1.00 92.06 90 GLN A CA 1
ATOM 721 C C . GLN A 1 90 ? 8.119 -10.143 -7.701 1.00 92.06 90 GLN A C 1
ATOM 723 O O . GLN A 1 90 ? 8.682 -9.060 -7.848 1.00 92.06 90 GLN A O 1
ATOM 728 N N . ASP A 1 91 ? 8.179 -11.112 -8.618 1.00 90.44 91 ASP A N 1
ATOM 729 C CA . ASP A 1 91 ? 8.869 -10.948 -9.902 1.00 90.44 91 ASP A CA 1
ATOM 730 C C . ASP A 1 91 ? 8.038 -10.068 -10.846 1.00 90.44 91 ASP A C 1
ATOM 732 O O . ASP A 1 91 ? 7.314 -10.527 -11.728 1.00 90.44 91 ASP A O 1
ATOM 736 N N . ALA A 1 92 ? 8.064 -8.772 -10.556 1.00 86.00 92 ALA A N 1
ATOM 737 C CA . ALA A 1 92 ? 7.419 -7.722 -11.316 1.00 86.00 92 ALA A CA 1
ATOM 738 C C . ALA A 1 92 ? 8.488 -7.045 -12.185 1.00 86.00 92 ALA A C 1
ATOM 740 O O . ALA A 1 92 ? 9.241 -6.212 -11.671 1.00 86.00 92 ALA A O 1
ATOM 741 N N . PRO A 1 93 ? 8.605 -7.398 -13.478 1.00 87.81 93 PRO A N 1
ATOM 742 C CA . PRO A 1 93 ? 9.538 -6.723 -14.362 1.00 87.81 93 PRO A CA 1
ATOM 743 C C . PRO A 1 93 ? 9.060 -5.299 -14.635 1.00 87.81 93 PRO A C 1
ATOM 745 O O . PRO A 1 93 ? 7.862 -5.047 -14.782 1.00 87.81 93 PRO A O 1
ATOM 748 N N . TRP A 1 94 ? 10.009 -4.377 -14.755 1.00 88.88 94 TRP A N 1
ATOM 749 C CA . TRP A 1 94 ? 9.736 -3.007 -15.164 1.00 88.88 94 TRP A CA 1
ATOM 750 C C . TRP A 1 94 ? 9.153 -2.941 -16.590 1.00 88.88 94 TRP A C 1
ATOM 752 O O . TRP A 1 94 ? 9.852 -3.277 -17.551 1.00 88.88 94 TRP A O 1
ATOM 762 N N . PRO A 1 95 ? 7.892 -2.502 -16.779 1.00 85.44 95 PRO A N 1
ATOM 763 C CA . PRO A 1 95 ? 7.233 -2.599 -18.081 1.00 85.44 95 PRO A CA 1
ATOM 764 C C . PRO A 1 95 ? 7.504 -1.394 -18.995 1.00 85.44 95 PRO A C 1
ATOM 766 O O . PRO A 1 95 ? 7.126 -1.421 -20.164 1.00 85.44 95 PRO A O 1
ATOM 769 N N . PHE A 1 96 ? 8.150 -0.334 -18.496 1.00 87.12 96 PHE A N 1
ATOM 770 C CA . PHE A 1 96 ? 8.302 0.945 -19.208 1.00 87.12 96 PHE A CA 1
ATOM 771 C C . PHE A 1 96 ? 9.626 1.070 -19.978 1.00 87.12 96 PHE A C 1
ATOM 773 O O . PHE A 1 96 ? 10.076 2.167 -20.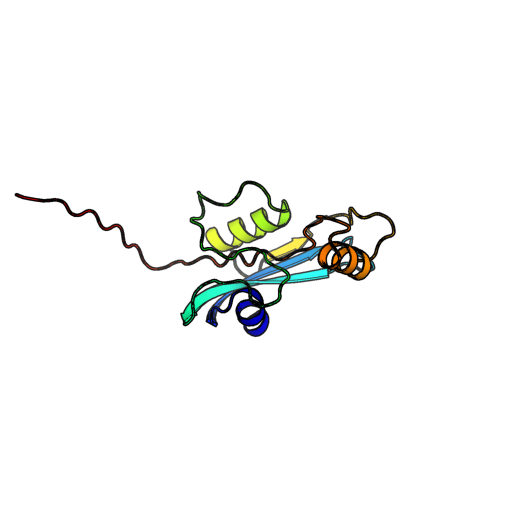313 1.00 87.12 96 PHE A O 1
ATOM 780 N N . GLY A 1 97 ? 10.259 -0.066 -20.281 1.00 86.94 97 GLY A N 1
ATOM 781 C CA . GLY A 1 97 ? 11.494 -0.117 -21.057 1.00 86.94 97 GLY A CA 1
ATOM 782 C C . GLY A 1 97 ? 12.620 0.678 -20.395 1.00 86.94 97 GLY A C 1
ATOM 783 O O . GLY A 1 97 ? 12.992 0.404 -19.260 1.00 86.94 97 GLY A O 1
ATOM 784 N N . ALA A 1 98 ? 13.176 1.653 -21.118 1.00 88.88 98 ALA A N 1
ATOM 785 C CA . ALA A 1 98 ? 14.300 2.463 -20.641 1.00 88.88 98 ALA A CA 1
ATOM 786 C C . ALA A 1 98 ? 13.900 3.613 -19.697 1.00 88.88 98 ALA A C 1
ATOM 788 O O . ALA A 1 98 ? 14.790 4.211 -19.079 1.00 88.88 98 ALA A O 1
ATOM 789 N N . MET A 1 99 ? 12.599 3.925 -19.604 1.00 88.94 99 MET A N 1
ATOM 790 C CA . MET A 1 99 ? 12.115 5.021 -18.766 1.00 88.94 99 MET A CA 1
ATOM 791 C C . MET A 1 99 ? 12.357 4.717 -17.289 1.00 88.94 99 MET A C 1
ATOM 793 O O . MET A 1 99 ? 12.198 3.575 -16.870 1.00 88.94 99 MET A O 1
ATOM 797 N N . THR A 1 100 ? 12.705 5.719 -16.491 1.00 88.69 100 THR A N 1
ATOM 798 C CA . THR A 1 100 ? 12.758 5.601 -15.025 1.00 88.69 100 THR A CA 1
ATOM 799 C C . THR A 1 100 ? 11.376 5.782 -14.404 1.00 88.69 100 THR A C 1
ATOM 801 O O . THR A 1 100 ? 10.457 6.298 -15.052 1.00 88.69 100 THR A O 1
ATOM 804 N N . ALA A 1 101 ? 11.209 5.419 -13.127 1.00 82.94 101 ALA A N 1
ATOM 805 C CA . ALA A 1 101 ? 9.957 5.712 -12.436 1.00 82.94 101 ALA A CA 1
ATOM 806 C C . ALA A 1 101 ? 9.642 7.211 -12.396 1.00 82.94 101 ALA A C 1
ATOM 808 O O . ALA A 1 101 ? 8.491 7.597 -12.589 1.00 82.94 101 ALA A O 1
ATOM 809 N N . ASP A 1 102 ? 10.646 8.069 -12.232 1.00 84.56 102 ASP A N 1
ATOM 810 C CA . ASP A 1 102 ? 10.442 9.520 -12.223 1.00 84.56 102 ASP A CA 1
ATOM 811 C C . ASP A 1 102 ? 10.010 10.064 -13.586 1.00 84.56 102 ASP A C 1
ATOM 813 O O . ASP A 1 102 ? 9.147 10.942 -13.653 1.00 84.56 102 ASP A O 1
ATOM 817 N N . GLU A 1 103 ? 10.551 9.520 -14.678 1.00 88.06 103 GLU A N 1
ATOM 818 C CA . GLU A 1 103 ? 10.154 9.891 -16.039 1.00 88.06 103 GLU A CA 1
ATOM 819 C C . GLU A 1 103 ? 8.700 9.505 -16.320 1.00 88.06 103 GLU A C 1
ATOM 821 O O . GLU A 1 103 ? 7.936 10.311 -16.855 1.00 88.06 103 GLU A O 1
ATOM 826 N N . VAL A 1 104 ? 8.282 8.310 -15.902 1.00 83.31 104 VAL A N 1
ATOM 827 C CA . VAL A 1 104 ? 6.892 7.863 -16.055 1.00 83.31 104 VAL A CA 1
ATOM 828 C C . VAL A 1 104 ? 5.952 8.666 -15.140 1.00 83.31 104 VAL A C 1
ATOM 830 O O . VAL A 1 104 ? 4.910 9.124 -15.608 1.00 83.31 104 VAL A O 1
ATOM 833 N N . ARG A 1 105 ? 6.317 8.937 -13.874 1.00 78.38 105 ARG A N 1
ATOM 834 C CA . ARG A 1 105 ? 5.533 9.812 -12.971 1.00 78.38 105 ARG A CA 1
ATOM 835 C C . ARG A 1 105 ? 5.371 11.216 -13.551 1.00 78.38 105 ARG A C 1
ATOM 837 O O . ARG A 1 105 ? 4.282 11.783 -13.507 1.00 78.38 105 ARG A O 1
ATOM 844 N N . SER A 1 106 ? 6.442 11.771 -14.118 1.00 82.44 106 SER A N 1
ATOM 845 C CA . SER A 1 106 ? 6.415 13.070 -14.794 1.00 82.44 106 SER A CA 1
ATOM 846 C C . SER A 1 106 ? 5.478 13.055 -16.005 1.00 82.44 106 SER A C 1
ATOM 848 O O . SER A 1 106 ? 4.657 13.958 -16.156 1.00 82.44 106 SER A O 1
ATOM 850 N N . ALA A 1 107 ? 5.531 12.002 -16.827 1.00 80.81 107 ALA A N 1
ATOM 851 C CA . ALA A 1 107 ? 4.629 11.842 -17.966 1.00 80.81 107 ALA A CA 1
ATOM 852 C C . ALA A 1 107 ? 3.149 11.769 -17.542 1.00 80.81 107 ALA A C 1
ATOM 854 O O . ALA A 1 107 ? 2.299 12.392 -18.178 1.00 80.81 107 ALA A O 1
ATOM 855 N N . ASN A 1 108 ? 2.839 11.090 -16.432 1.00 74.88 108 ASN A N 1
ATOM 856 C CA . ASN A 1 108 ? 1.478 11.046 -15.889 1.00 74.88 108 ASN A CA 1
ATOM 857 C C . ASN A 1 108 ? 0.994 12.414 -15.400 1.00 74.88 108 ASN A C 1
ATOM 859 O O . ASN A 1 108 ? -0.102 12.837 -15.759 1.00 74.88 108 ASN A O 1
ATOM 863 N N . ARG A 1 109 ? 1.814 13.142 -14.626 1.00 73.69 109 ARG A N 1
ATOM 864 C CA . ARG A 1 109 ? 1.454 14.487 -14.135 1.00 73.69 109 ARG A CA 1
ATOM 865 C C . ARG A 1 109 ? 1.210 15.479 -15.270 1.00 73.69 109 ARG A C 1
ATOM 867 O O . ARG A 1 109 ? 0.349 16.343 -15.158 1.00 73.69 109 ARG A O 1
ATOM 874 N N . ASN A 1 110 ? 1.950 15.334 -16.366 1.00 78.00 110 ASN A N 1
ATOM 875 C CA . ASN A 1 110 ? 1.812 16.182 -17.548 1.00 78.00 110 ASN A CA 1
ATOM 876 C C . ASN A 1 110 ? 0.692 15.718 -18.499 1.00 78.00 110 ASN A C 1
ATOM 878 O O . ASN A 1 110 ? 0.497 16.333 -19.547 1.00 78.00 110 ASN A O 1
ATOM 882 N N . GLY A 1 111 ? -0.023 14.632 -18.173 1.00 71.38 111 GLY A N 1
ATOM 883 C CA . GLY A 1 111 ? -1.097 14.071 -18.998 1.00 71.38 111 GLY A CA 1
ATOM 884 C C . GLY A 1 111 ? -0.629 13.471 -20.328 1.00 71.38 111 GLY A C 1
ATOM 885 O O . GLY A 1 111 ? -1.448 13.218 -21.210 1.00 71.38 111 GLY A O 1
ATOM 886 N N . THR A 1 112 ? 0.677 13.254 -20.503 1.00 67.31 112 THR A N 1
ATOM 887 C CA . THR A 1 112 ? 1.261 12.671 -21.723 1.00 67.31 112 THR A CA 1
ATOM 888 C C . THR A 1 112 ? 1.313 11.144 -21.679 1.00 67.31 112 THR A C 1
ATOM 890 O O . THR A 1 112 ? 1.578 10.509 -22.699 1.00 67.31 112 THR A O 1
ATOM 893 N N . ALA A 1 113 ? 1.013 10.551 -20.521 1.00 60.88 113 ALA A N 1
ATOM 894 C CA . ALA A 1 113 ? 0.807 9.126 -20.325 1.00 60.88 113 ALA A CA 1
ATOM 895 C C . ALA A 1 113 ? -0.290 8.863 -19.276 1.00 60.88 113 ALA A C 1
ATOM 897 O O . ALA A 1 113 ? -0.608 9.735 -18.474 1.00 60.88 113 ALA A O 1
ATOM 898 N N . ASN A 1 114 ? -0.855 7.652 -19.286 1.00 58.12 114 ASN A N 1
ATOM 899 C CA . ASN A 1 114 ? -1.829 7.174 -18.295 1.00 58.12 114 ASN A CA 1
ATOM 900 C C . ASN A 1 114 ? -1.369 5.826 -17.716 1.00 58.12 114 ASN A C 1
ATOM 902 O O . ASN A 1 114 ? -2.067 4.815 -17.801 1.00 58.12 114 ASN A O 1
ATOM 906 N N . PHE A 1 115 ? -0.157 5.787 -17.166 1.00 61.78 115 PHE A N 1
ATOM 907 C CA . PHE A 1 115 ? 0.388 4.599 -16.514 1.00 61.78 115 PHE A CA 1
ATOM 908 C C . PHE A 1 115 ? 0.260 4.749 -14.999 1.00 61.78 115 PHE A C 1
ATOM 910 O O . PHE A 1 115 ? 0.877 5.631 -14.426 1.00 61.78 115 PHE A O 1
ATOM 917 N N . LYS A 1 116 ? -0.481 3.900 -14.286 1.00 55.00 116 LYS A N 1
ATOM 918 C CA . LYS A 1 116 ? -0.441 3.968 -12.813 1.00 55.00 116 LYS A CA 1
ATOM 919 C C . LYS A 1 116 ? 0.869 3.370 -12.309 1.00 55.00 116 LYS A C 1
ATOM 921 O O . LYS A 1 116 ? 1.101 2.188 -12.520 1.00 55.00 116 LYS A O 1
ATOM 926 N N . LEU A 1 117 ? 1.707 4.166 -11.645 1.00 52.06 117 LEU A N 1
ATOM 927 C CA . LEU A 1 117 ? 3.020 3.738 -11.149 1.00 52.06 117 LEU A CA 1
ATOM 928 C C . LEU A 1 117 ? 3.037 3.292 -9.672 1.00 52.06 117 LEU A C 1
ATOM 930 O O . LEU A 1 117 ? 4.115 3.203 -9.092 1.00 52.06 117 LEU A O 1
ATOM 934 N N . ASN A 1 118 ? 1.868 2.910 -9.131 1.00 48.09 118 ASN A N 1
ATOM 935 C CA . ASN A 1 118 ? 1.515 2.732 -7.698 1.00 48.09 118 ASN A CA 1
ATOM 936 C C . ASN A 1 118 ? 1.051 4.080 -7.084 1.00 48.09 118 ASN A C 1
ATOM 938 O O . ASN A 1 118 ? 1.387 5.110 -7.650 1.00 48.09 118 ASN A O 1
ATOM 942 N N . ASP A 1 119 ? 0.170 4.189 -6.082 1.00 42.28 119 ASP A N 1
ATOM 943 C CA . ASP A 1 119 ? -0.237 3.291 -4.997 1.00 42.28 119 ASP A CA 1
ATOM 944 C C . ASP A 1 119 ? -1.747 2.991 -4.962 1.00 42.28 119 ASP A C 1
ATOM 946 O O . ASP A 1 119 ? -2.597 3.814 -5.296 1.00 42.28 119 ASP A O 1
ATOM 950 N N . ILE A 1 120 ? -2.114 1.776 -4.543 1.00 36.50 120 ILE A N 1
ATOM 951 C CA . ILE A 1 120 ? -3.417 1.582 -3.903 1.00 36.50 120 ILE A CA 1
ATOM 952 C C . ILE A 1 120 ? -3.120 1.110 -2.495 1.00 36.50 120 ILE A C 1
ATOM 954 O O . ILE A 1 120 ? -2.806 -0.059 -2.255 1.00 36.50 120 ILE A O 1
ATOM 958 N N . MET A 1 121 ? -3.274 2.037 -1.561 1.00 42.44 121 MET A N 1
ATOM 959 C CA . MET A 1 121 ? -3.431 1.745 -0.151 1.00 42.44 121 MET A CA 1
ATOM 960 C C . MET A 1 121 ? -4.754 0.997 0.048 1.00 42.44 121 MET A C 1
ATOM 962 O O . MET A 1 121 ? -5.769 1.592 0.402 1.00 42.44 121 MET A O 1
ATOM 966 N N . VAL A 1 122 ? -4.777 -0.320 -0.195 1.00 40.56 122 VAL A N 1
ATOM 967 C CA . VAL A 1 122 ? -5.933 -1.150 0.178 1.00 40.56 122 VAL A CA 1
ATOM 968 C C . VAL A 1 122 ? -5.908 -1.323 1.691 1.00 40.56 122 VAL A C 1
ATOM 970 O O . VAL A 1 122 ? -5.316 -2.251 2.243 1.00 40.56 122 VAL A O 1
ATOM 973 N N . GLN A 1 123 ? -6.514 -0.360 2.376 1.00 41.44 123 GLN A N 1
ATOM 974 C CA . GLN A 1 123 ? -6.689 -0.387 3.818 1.00 41.44 123 GLN A CA 1
ATOM 975 C C . GLN A 1 123 ? -7.900 -1.259 4.139 1.00 41.44 123 GLN A C 1
ATOM 977 O O . GLN A 1 123 ? -9.047 -0.850 3.970 1.00 41.44 123 GLN A O 1
ATOM 982 N N . PHE A 1 124 ? -7.641 -2.481 4.604 1.00 38.28 124 PHE A N 1
ATOM 983 C CA . PHE A 1 124 ? -8.691 -3.339 5.140 1.00 38.28 124 PHE A CA 1
ATOM 984 C C . PHE A 1 124 ? -9.197 -2.790 6.466 1.00 38.28 124 PHE A C 1
ATOM 986 O O . PHE A 1 124 ? -8.519 -2.867 7.491 1.00 38.28 124 PHE A O 1
ATOM 993 N N . ILE A 1 125 ? -10.437 -2.312 6.449 1.00 32.78 125 ILE A N 1
ATOM 994 C CA . ILE A 1 125 ? -11.264 -2.220 7.644 1.00 32.78 125 ILE A CA 1
ATOM 995 C C . ILE A 1 125 ? -11.654 -3.653 8.022 1.00 32.78 125 ILE A C 1
ATOM 997 O O . ILE A 1 125 ? -12.458 -4.290 7.348 1.00 32.78 125 ILE A O 1
ATOM 1001 N N . GLN A 1 126 ? -11.125 -4.163 9.130 1.00 32.19 126 GLN A N 1
ATOM 1002 C CA . GLN A 1 126 ? -11.851 -5.169 9.903 1.00 32.19 126 GLN A CA 1
ATOM 1003 C C . GLN A 1 126 ? -11.968 -4.716 11.354 1.00 32.19 126 GLN A C 1
ATOM 1005 O O . GLN A 1 126 ? -11.120 -5.004 12.193 1.00 32.19 126 GLN A O 1
ATOM 1010 N N . SER A 1 127 ? -13.048 -3.993 11.647 1.00 29.81 127 SER A N 1
ATOM 1011 C CA . SER A 1 127 ? -14.089 -4.474 12.568 1.00 29.81 127 SER A CA 1
ATOM 1012 C C . SER A 1 127 ? -15.245 -3.470 12.609 1.00 29.81 127 SER A C 1
ATOM 1014 O O . SER A 1 127 ? -15.057 -2.315 12.971 1.00 29.81 127 SER A O 1
ATOM 1016 N N . GLY A 1 128 ? -16.438 -3.917 12.219 1.00 26.64 128 GLY A N 1
ATOM 1017 C CA . GLY A 1 128 ? -17.662 -3.128 12.335 1.00 26.64 128 GLY A CA 1
ATOM 1018 C C . GLY A 1 128 ? -18.678 -3.489 11.265 1.00 26.64 128 GLY A C 1
ATOM 1019 O O . GLY A 1 128 ? -18.828 -2.771 10.286 1.00 26.64 128 GLY A O 1
ATOM 1020 N N . ILE A 1 129 ? -19.356 -4.619 11.448 1.00 26.23 129 ILE A N 1
ATOM 1021 C CA . ILE A 1 129 ? -20.641 -4.867 10.796 1.00 26.23 129 ILE A CA 1
ATOM 1022 C C . ILE A 1 129 ? -21.567 -3.700 11.160 1.00 26.23 129 ILE A C 1
ATOM 1024 O O . ILE A 1 129 ? -21.839 -3.494 12.339 1.00 26.23 129 ILE A O 1
ATOM 1028 N N . THR A 1 130 ? -22.098 -3.004 10.163 1.00 23.23 130 THR A N 1
ATOM 1029 C CA . THR A 1 130 ? -23.442 -2.423 10.238 1.00 23.23 130 THR A CA 1
ATOM 1030 C C . THR A 1 130 ? -24.182 -2.785 8.962 1.00 23.23 130 THR A C 1
ATOM 1032 O O . THR A 1 130 ? -24.337 -2.003 8.031 1.00 23.23 130 THR A O 1
ATOM 1035 N N . HIS A 1 131 ? -24.644 -4.032 8.945 1.00 23.16 131 HIS A N 1
ATOM 1036 C CA . HIS A 1 131 ? -25.939 -4.339 8.358 1.00 23.16 131 HIS A CA 1
ATOM 1037 C C . HIS A 1 131 ? -26.982 -3.486 9.092 1.00 23.16 131 HIS A C 1
ATOM 1039 O O . HIS A 1 131 ? -27.060 -3.548 10.319 1.00 23.16 131 HIS A O 1
ATOM 1045 N N . CYS A 1 132 ? -27.732 -2.660 8.369 1.00 21.02 132 CYS A N 1
ATOM 1046 C CA . CYS A 1 132 ? -28.960 -2.053 8.869 1.00 21.02 132 CYS A CA 1
ATOM 1047 C C . CYS A 1 132 ? -30.079 -2.514 7.934 1.00 21.02 132 CYS A C 1
ATOM 1049 O O . CYS A 1 132 ? -30.405 -1.846 6.956 1.00 21.02 132 CYS A O 1
ATOM 1051 N N . GLU A 1 133 ? -30.612 -3.705 8.202 1.00 23.56 133 GLU A N 1
ATOM 1052 C CA . GLU A 1 133 ? -31.997 -3.999 7.852 1.00 23.56 133 GLU A CA 1
ATOM 1053 C C . GLU A 1 133 ? -32.880 -3.238 8.838 1.00 23.56 133 GLU A C 1
ATOM 1055 O O . GLU A 1 133 ? -32.776 -3.420 10.051 1.00 23.56 133 GLU A O 1
ATOM 1060 N N . VAL A 1 134 ? -33.752 -2.388 8.306 1.00 27.86 134 VAL A N 1
ATOM 1061 C CA . VAL A 1 134 ? -34.970 -1.983 9.001 1.00 27.86 134 VAL A CA 1
ATOM 1062 C C . VAL A 1 134 ? -36.093 -2.834 8.408 1.00 27.86 134 VAL A C 1
ATOM 1064 O O . VAL A 1 134 ? -36.680 -2.472 7.394 1.00 27.86 134 VAL A O 1
ATOM 1067 N N . GLY A 1 135 ? -36.327 -3.999 9.009 1.00 24.19 135 GLY A N 1
ATOM 1068 C CA . GLY A 1 135 ? -37.663 -4.585 9.170 1.00 24.19 135 GLY A CA 1
ATOM 1069 C C . GLY A 1 135 ? -37.940 -4.566 10.679 1.00 24.19 135 GLY A C 1
ATOM 1070 O O . GLY A 1 135 ? -37.016 -4.781 11.459 1.00 24.19 135 GLY A O 1
ATOM 1071 N N . ASP A 1 136 ? -39.105 -4.195 11.197 1.00 24.12 136 ASP A N 1
ATOM 1072 C CA . ASP A 1 136 ? -40.449 -4.438 10.689 1.00 24.12 136 ASP A CA 1
ATOM 1073 C C . ASP A 1 136 ? -41.467 -3.390 11.192 1.00 24.12 136 ASP A C 1
ATOM 1075 O O . ASP A 1 136 ? -41.238 -2.702 12.187 1.00 24.12 136 ASP A O 1
ATOM 1079 N N . GLU A 1 137 ? -42.612 -3.382 10.497 1.00 25.47 137 GLU A N 1
ATOM 1080 C CA . GLU A 1 137 ? -43.959 -2.928 10.896 1.00 25.47 137 GLU A CA 1
ATOM 1081 C C . GLU A 1 137 ? -44.238 -1.415 11.012 1.00 25.47 137 GLU A C 1
ATOM 1083 O O . GLU A 1 137 ? -44.027 -0.781 12.046 1.00 25.47 137 GLU A O 1
ATOM 1088 N N . LEU A 1 138 ? -44.845 -0.856 9.952 1.00 33.66 138 LEU A N 1
ATOM 1089 C CA . LEU A 1 138 ? -46.314 -0.758 9.816 1.00 33.66 138 LEU A CA 1
ATOM 1090 C C . LEU A 1 138 ? -46.741 -0.885 8.344 1.00 33.66 138 LEU A C 1
ATOM 1092 O O . LEU A 1 138 ? -46.049 -0.301 7.480 1.00 33.66 138 LEU A O 1
#

pLDDT: mean 75.98, std 20.5, range [21.02, 95.38]